Protein AF-A0A368H0J5-F1 (afdb_monomer_lite)

Structure (mmCIF, N/CA/C/O backbone):
data_AF-A0A368H0J5-F1
#
_entry.id   AF-A0A368H0J5-F1
#
loop_
_atom_site.group_PDB
_atom_site.id
_atom_site.type_symbol
_atom_site.label_atom_id
_atom_site.label_alt_id
_atom_site.label_comp_id
_atom_site.label_asym_id
_atom_site.label_entity_id
_atom_site.label_seq_id
_atom_site.pdbx_PDB_ins_code
_atom_site.Cartn_x
_atom_site.Cartn_y
_atom_site.Cartn_z
_atom_site.occupancy
_atom_site.B_iso_or_equiv
_atom_site.auth_seq_id
_atom_site.auth_comp_id
_atom_site.auth_asym_id
_atom_site.auth_atom_id
_atom_site.pdbx_PDB_model_num
ATOM 1 N N . MET A 1 1 ? 16.777 -34.963 8.488 1.00 31.22 1 MET A N 1
ATOM 2 C CA . MET A 1 1 ? 15.626 -34.061 8.707 1.00 31.22 1 MET A CA 1
ATOM 3 C C . MET A 1 1 ? 15.997 -32.721 8.090 1.00 31.22 1 MET A C 1
ATOM 5 O O . MET A 1 1 ? 16.941 -32.105 8.564 1.00 31.22 1 MET A O 1
ATOM 9 N N . ARG A 1 2 ? 15.405 -32.361 6.942 1.00 27.20 2 ARG A N 1
ATOM 10 C CA . ARG A 1 2 ? 15.721 -31.108 6.236 1.00 27.20 2 ARG A CA 1
ATOM 11 C C . ARG A 1 2 ? 14.919 -29.975 6.869 1.00 27.20 2 ARG A C 1
ATOM 13 O O . ARG A 1 2 ? 13.709 -30.090 7.008 1.00 27.20 2 ARG A O 1
ATOM 20 N N . ASN A 1 3 ? 15.623 -28.918 7.243 1.00 24.59 3 ASN A N 1
ATOM 21 C CA . ASN A 1 3 ? 15.066 -27.621 7.598 1.00 24.59 3 ASN A CA 1
ATOM 22 C C . ASN A 1 3 ? 14.259 -27.104 6.385 1.00 24.59 3 ASN A C 1
ATOM 24 O O . ASN A 1 3 ? 14.843 -27.081 5.296 1.00 24.59 3 ASN A O 1
ATOM 28 N N . PRO A 1 4 ? 12.961 -26.753 6.484 1.00 31.78 4 PRO A N 1
ATOM 29 C CA . PRO A 1 4 ? 12.245 -26.148 5.368 1.00 31.78 4 PRO A CA 1
ATOM 30 C C . PRO A 1 4 ? 12.708 -24.693 5.252 1.00 31.78 4 PRO A C 1
ATOM 32 O O . PRO A 1 4 ? 12.098 -23.759 5.761 1.00 31.78 4 PRO A O 1
ATOM 35 N N . SER A 1 5 ? 13.864 -24.507 4.622 1.00 31.78 5 SER A N 1
ATOM 36 C CA . SER A 1 5 ? 14.292 -23.214 4.110 1.00 31.78 5 SER A CA 1
ATOM 37 C C . SER A 1 5 ? 13.233 -22.726 3.126 1.00 31.78 5 SER A C 1
ATOM 39 O O . SER A 1 5 ? 12.923 -23.434 2.171 1.00 31.78 5 SER A O 1
ATOM 41 N N . MET A 1 6 ? 12.692 -21.541 3.401 1.00 35.72 6 MET A N 1
ATOM 42 C CA . MET A 1 6 ? 11.774 -20.767 2.570 1.00 35.72 6 MET A CA 1
ATOM 43 C C . MET A 1 6 ? 12.049 -20.974 1.070 1.00 35.72 6 MET A C 1
ATOM 45 O O . MET A 1 6 ? 13.025 -20.452 0.533 1.00 35.72 6 MET A O 1
ATOM 49 N N . VAL A 1 7 ? 11.199 -21.747 0.391 1.00 35.72 7 VAL A N 1
ATOM 50 C CA . VAL A 1 7 ? 11.236 -21.855 -1.070 1.00 35.72 7 VAL A CA 1
ATOM 51 C C . VAL A 1 7 ? 10.367 -20.724 -1.610 1.00 35.72 7 VAL A C 1
ATOM 53 O O . VAL A 1 7 ? 9.208 -20.931 -1.954 1.00 35.72 7 VAL A O 1
ATOM 56 N N . ILE A 1 8 ? 10.916 -19.504 -1.665 1.00 48.09 8 ILE A N 1
ATOM 57 C CA . ILE A 1 8 ? 10.377 -18.493 -2.583 1.00 48.09 8 ILE A CA 1
ATOM 58 C C . ILE A 1 8 ? 10.760 -18.978 -3.975 1.00 48.09 8 ILE A C 1
ATOM 60 O O . ILE A 1 8 ? 11.853 -18.717 -4.474 1.00 48.09 8 ILE A O 1
ATOM 64 N N . SER A 1 9 ? 9.873 -19.728 -4.607 1.00 48.09 9 SER A N 1
ATOM 65 C CA . SER A 1 9 ? 9.976 -19.969 -6.034 1.00 48.09 9 SER A CA 1
ATOM 66 C C . SER A 1 9 ? 9.321 -18.788 -6.743 1.00 48.09 9 SER A C 1
ATOM 68 O O . SER A 1 9 ? 8.098 -18.736 -6.880 1.00 48.09 9 SER A O 1
ATOM 70 N N . GLN A 1 10 ? 10.136 -17.806 -7.131 1.00 53.75 10 GLN A N 1
ATOM 71 C CA . GLN A 1 10 ? 9.715 -16.776 -8.074 1.00 53.75 10 GLN A CA 1
ATOM 72 C C . GLN A 1 10 ? 9.484 -17.456 -9.420 1.00 53.75 10 GLN A C 1
ATOM 74 O O . GLN A 1 10 ? 10.404 -18.035 -10.001 1.00 53.75 10 GLN A O 1
ATOM 79 N N . PHE A 1 11 ? 8.257 -17.385 -9.915 1.00 51.66 11 PHE A N 1
ATOM 80 C CA . PHE A 1 11 ? 7.941 -17.848 -11.256 1.00 51.66 11 PHE A CA 1
ATOM 81 C C . PHE A 1 11 ? 7.554 -16.656 -12.112 1.00 51.66 11 PHE A C 1
ATOM 83 O O . PHE A 1 11 ? 6.717 -15.837 -11.729 1.00 51.66 11 PHE A O 1
ATOM 90 N N . LYS A 1 12 ? 8.162 -16.581 -13.292 1.00 52.69 12 LYS A N 1
ATOM 91 C CA . LYS A 1 12 ? 7.747 -15.662 -14.339 1.00 52.69 12 LYS A CA 1
ATOM 92 C C . LYS A 1 12 ? 6.740 -16.398 -15.216 1.00 52.69 12 LYS A C 1
ATOM 94 O O . LYS A 1 12 ? 7.128 -17.163 -16.093 1.00 52.69 12 LYS A O 1
ATOM 99 N N . ALA A 1 13 ? 5.450 -16.233 -14.922 1.00 50.16 13 ALA A N 1
ATOM 100 C CA . ALA A 1 13 ? 4.381 -16.895 -15.676 1.00 50.16 13 ALA A CA 1
ATOM 101 C C . ALA A 1 13 ? 4.195 -16.286 -17.085 1.00 50.16 13 ALA A C 1
ATOM 103 O O . ALA A 1 13 ? 3.704 -16.959 -17.987 1.00 50.16 13 ALA A O 1
ATOM 104 N N . ALA A 1 14 ? 4.623 -15.030 -17.277 1.00 57.59 14 ALA A N 1
ATOM 105 C CA . ALA A 1 14 ? 4.644 -14.294 -18.544 1.00 57.59 14 ALA A CA 1
ATOM 106 C C . ALA A 1 14 ? 5.659 -13.131 -18.465 1.00 57.59 14 ALA A C 1
ATOM 108 O O . ALA A 1 14 ? 6.106 -12.784 -17.372 1.00 57.59 14 ALA A O 1
ATOM 109 N N . GLU A 1 15 ? 6.014 -12.493 -19.591 1.00 60.28 15 GLU A N 1
ATOM 110 C CA . GLU A 1 15 ? 7.042 -11.428 -19.651 1.00 60.28 15 GLU A CA 1
ATOM 111 C C . GLU A 1 15 ? 6.852 -10.274 -18.643 1.00 60.28 15 GLU A C 1
ATOM 113 O O . GLU A 1 15 ? 7.846 -9.654 -18.259 1.00 60.28 15 GLU A O 1
ATOM 118 N N . LEU A 1 16 ? 5.620 -10.047 -18.170 1.00 64.50 16 LEU A N 1
ATOM 119 C CA . LEU A 1 16 ? 5.217 -8.934 -17.298 1.00 64.50 16 LEU A CA 1
ATOM 120 C C . LEU A 1 16 ? 4.627 -9.373 -15.945 1.00 64.50 16 LEU A C 1
ATOM 122 O O . LEU A 1 16 ? 4.056 -8.556 -15.229 1.00 64.50 16 LEU A O 1
ATOM 126 N N . THR A 1 17 ? 4.694 -10.656 -15.580 1.00 66.38 17 THR A N 1
ATOM 127 C CA . THR A 1 17 ? 4.074 -11.147 -14.337 1.00 66.38 17 THR A CA 1
ATOM 128 C C . THR A 1 17 ? 5.107 -11.791 -13.437 1.00 66.38 17 THR A C 1
ATOM 130 O O . THR A 1 17 ? 5.804 -12.721 -13.847 1.00 66.38 17 THR A O 1
ATOM 133 N N . GLN A 1 18 ? 5.168 -11.310 -12.198 1.00 71.75 18 GLN A N 1
ATOM 134 C CA . GLN A 1 18 ? 5.985 -11.887 -11.144 1.00 71.75 18 GLN A CA 1
ATOM 135 C C . GLN A 1 18 ? 5.065 -12.508 -10.087 1.00 71.75 18 GLN A C 1
ATOM 137 O O . GLN A 1 18 ? 4.076 -11.902 -9.674 1.00 71.75 18 GLN A O 1
ATOM 142 N N . THR A 1 19 ? 5.358 -13.735 -9.662 1.00 65.56 19 THR A N 1
ATOM 143 C CA . THR A 1 19 ? 4.508 -14.472 -8.718 1.00 65.56 19 THR A CA 1
ATOM 144 C C . THR A 1 19 ? 5.318 -14.963 -7.528 1.00 65.56 19 THR A C 1
ATOM 146 O O . THR A 1 19 ? 6.381 -15.562 -7.704 1.00 65.56 19 THR A O 1
ATOM 149 N N . ILE A 1 20 ? 4.791 -14.738 -6.323 1.00 69.50 20 ILE A N 1
ATOM 150 C CA . ILE A 1 20 ? 5.300 -15.300 -5.070 1.00 69.50 20 ILE A CA 1
ATOM 151 C C . ILE A 1 20 ? 4.320 -16.361 -4.583 1.00 69.50 20 ILE A C 1
ATOM 153 O O . ILE A 1 20 ? 3.121 -16.109 -4.485 1.00 69.50 20 ILE A O 1
ATOM 157 N N . TYR A 1 21 ? 4.840 -17.542 -4.260 1.00 65.19 21 TYR A N 1
ATOM 158 C CA . TYR A 1 21 ? 4.072 -18.600 -3.612 1.00 65.19 21 TYR A CA 1
ATOM 159 C C . TYR A 1 21 ? 3.961 -18.349 -2.103 1.00 65.19 21 TYR A C 1
ATOM 161 O O . TYR A 1 21 ? 4.958 -18.034 -1.451 1.00 65.19 21 TYR A O 1
ATOM 169 N N . LEU A 1 22 ? 2.759 -18.519 -1.555 1.00 65.06 22 LEU A N 1
ATOM 170 C CA . LEU A 1 22 ? 2.474 -18.451 -0.127 1.00 65.06 22 LEU A CA 1
ATOM 171 C C . LEU A 1 22 ? 2.397 -19.862 0.446 1.00 65.06 22 LEU A C 1
ATOM 173 O O . LEU A 1 22 ? 1.461 -20.607 0.160 1.00 65.06 22 LEU A O 1
ATOM 177 N N . ASP A 1 23 ? 3.361 -20.230 1.289 1.00 59.09 23 ASP A N 1
ATOM 178 C CA . ASP A 1 23 ? 3.276 -21.490 2.025 1.00 59.09 23 ASP A CA 1
ATOM 179 C C . ASP A 1 23 ? 2.351 -21.343 3.242 1.00 59.09 23 ASP A C 1
ATOM 181 O O . ASP A 1 23 ? 2.750 -20.869 4.308 1.00 59.09 23 ASP A O 1
ATOM 185 N N . LYS A 1 24 ? 1.095 -21.767 3.072 1.00 50.06 24 LYS A N 1
ATOM 186 C CA . LYS A 1 24 ? 0.050 -21.747 4.107 1.00 50.06 24 LYS A CA 1
ATOM 187 C C . LYS A 1 24 ? 0.364 -22.642 5.319 1.00 50.06 24 LYS A C 1
ATOM 189 O O . LYS A 1 24 ? -0.249 -22.466 6.366 1.00 50.06 24 LYS A O 1
ATOM 194 N N . TYR A 1 25 ? 1.301 -23.590 5.206 1.00 43.62 25 TYR A N 1
ATOM 195 C CA . TYR A 1 25 ? 1.636 -24.528 6.288 1.00 43.62 25 TYR A CA 1
ATOM 196 C C . TYR A 1 25 ? 2.713 -24.012 7.245 1.00 43.62 25 TYR A C 1
ATOM 198 O O . TYR A 1 25 ? 3.054 -24.697 8.215 1.00 43.62 25 TYR A O 1
ATOM 206 N N . ARG A 1 26 ? 3.245 -22.807 7.014 1.00 49.19 26 ARG A N 1
ATOM 207 C CA . ARG A 1 26 ? 4.121 -22.164 7.988 1.00 49.19 26 ARG A CA 1
ATOM 208 C C . ARG A 1 26 ? 3.279 -21.676 9.176 1.00 49.19 26 ARG A C 1
ATOM 210 O O . ARG A 1 26 ? 2.338 -20.913 8.965 1.00 49.19 26 ARG A O 1
ATOM 217 N N . PRO A 1 27 ? 3.606 -22.062 10.423 1.00 40.53 27 PRO A N 1
ATOM 218 C CA . PRO A 1 27 ? 2.964 -21.478 11.590 1.00 40.53 27 PRO A CA 1
ATOM 219 C C . PRO A 1 27 ? 3.284 -19.980 11.630 1.00 40.53 27 PRO A C 1
ATOM 221 O O . PRO A 1 27 ? 4.429 -19.589 11.867 1.00 40.53 27 PRO A O 1
ATOM 224 N N . ARG A 1 28 ? 2.271 -19.154 11.357 1.00 53.28 28 ARG A N 1
ATOM 225 C CA . ARG A 1 28 ? 2.323 -17.705 11.564 1.00 53.28 28 ARG A CA 1
ATOM 226 C C . ARG A 1 28 ? 2.416 -17.468 13.066 1.00 53.28 28 ARG A C 1
ATOM 228 O O . ARG A 1 28 ? 1.714 -18.125 13.839 1.00 53.28 28 ARG A O 1
ATOM 235 N N . VAL A 1 29 ? 3.324 -16.596 13.495 1.00 47.06 29 VAL A N 1
ATOM 236 C CA . VAL A 1 29 ? 3.507 -16.301 14.921 1.00 47.06 29 VAL A CA 1
ATOM 237 C C . VAL A 1 29 ? 2.269 -15.544 15.397 1.00 47.06 29 VAL A C 1
ATOM 239 O O . VAL A 1 29 ? 2.167 -14.333 15.248 1.00 47.06 29 VAL A O 1
ATOM 242 N N . ALA A 1 30 ? 1.300 -16.287 15.926 1.00 40.69 30 ALA A N 1
ATOM 243 C CA . ALA A 1 30 ? 0.087 -15.746 16.508 1.00 40.69 30 ALA A CA 1
ATOM 244 C C . ALA A 1 30 ? 0.431 -15.032 17.819 1.00 40.69 30 ALA A C 1
ATOM 246 O O . ALA A 1 30 ? 0.534 -15.659 18.874 1.00 40.69 30 ALA A O 1
ATOM 247 N N . ALA A 1 31 ? 0.615 -13.718 17.753 1.00 36.72 31 ALA A N 1
ATOM 248 C CA . ALA A 1 31 ? 0.524 -12.843 18.909 1.00 36.72 31 ALA A CA 1
ATOM 249 C C . ALA A 1 31 ? 0.174 -11.423 18.442 1.00 36.72 31 ALA A C 1
ATOM 251 O O . ALA A 1 31 ? 1.009 -10.739 17.864 1.00 36.72 31 ALA A O 1
ATOM 252 N N . ALA A 1 32 ? -1.048 -10.999 18.773 1.00 33.56 32 ALA A N 1
ATOM 253 C CA . ALA A 1 32 ? -1.630 -9.662 18.607 1.00 33.56 32 ALA A CA 1
ATOM 254 C C . ALA A 1 32 ? -2.290 -9.334 17.238 1.00 33.56 32 ALA A C 1
ATOM 256 O O . ALA A 1 32 ? -1.808 -9.762 16.193 1.00 33.56 32 ALA A O 1
ATOM 257 N N . PRO A 1 33 ? -3.399 -8.561 17.239 1.00 38.38 33 PRO A N 1
ATOM 258 C CA . PRO A 1 33 ? -4.230 -8.242 16.065 1.00 38.38 33 PRO A CA 1
ATOM 259 C C . PRO A 1 33 ? -3.592 -7.230 15.085 1.00 38.38 33 PRO A C 1
ATOM 261 O O . PRO A 1 33 ? -4.244 -6.283 14.657 1.00 38.38 33 PRO A O 1
ATOM 264 N N . GLN A 1 34 ? -2.305 -7.372 14.748 1.00 51.47 34 GLN A N 1
ATOM 265 C CA . GLN A 1 34 ? -1.554 -6.339 14.013 1.00 51.47 34 GLN A CA 1
ATOM 266 C C . GLN A 1 34 ? -0.575 -6.850 12.948 1.00 51.47 34 GLN A C 1
ATOM 268 O O . GLN A 1 34 ? 0.349 -6.131 12.586 1.00 51.47 34 GLN A O 1
ATOM 273 N N . THR A 1 35 ? -0.741 -8.046 12.393 1.00 52.34 35 THR A N 1
ATOM 274 C CA . THR A 1 35 ? 0.169 -8.527 11.344 1.00 52.34 35 THR A CA 1
ATOM 275 C C . THR A 1 35 ? -0.232 -7.976 9.981 1.00 52.34 35 THR A C 1
ATOM 277 O O . THR A 1 35 ? -0.972 -8.592 9.216 1.00 52.34 35 THR A O 1
ATOM 280 N N . SER A 1 36 ? 0.282 -6.782 9.677 1.00 57.34 36 SER A N 1
ATOM 281 C CA . SER A 1 36 ? 0.494 -6.397 8.284 1.00 57.34 36 SER A CA 1
ATOM 282 C C . SER A 1 36 ? 1.532 -7.348 7.697 1.00 57.34 36 SER A C 1
ATOM 284 O O . SER A 1 36 ? 2.495 -7.743 8.351 1.00 57.34 36 SER A O 1
ATOM 286 N N . ILE A 1 37 ? 1.311 -7.780 6.472 1.00 61.47 37 ILE A N 1
ATOM 287 C CA . ILE A 1 37 ? 2.124 -8.770 5.803 1.00 61.47 37 ILE A CA 1
ATOM 288 C C . ILE A 1 37 ? 2.579 -8.148 4.489 1.00 61.47 37 ILE A C 1
ATOM 290 O O . ILE A 1 37 ? 1.766 -7.779 3.641 1.00 61.47 37 ILE A O 1
ATOM 294 N N . ALA A 1 38 ? 3.892 -7.994 4.342 1.00 65.31 38 ALA A N 1
ATOM 295 C CA . ALA A 1 38 ? 4.480 -7.250 3.243 1.00 65.31 38 ALA A CA 1
ATOM 296 C C . ALA A 1 38 ? 5.103 -8.185 2.204 1.00 65.31 38 ALA A C 1
ATOM 298 O O . ALA A 1 38 ? 5.811 -9.141 2.530 1.00 65.31 38 ALA A O 1
ATOM 299 N N . VAL A 1 39 ? 4.897 -7.852 0.935 1.00 66.81 39 VAL A N 1
ATOM 300 C CA . VAL A 1 39 ? 5.773 -8.269 -0.159 1.00 66.81 39 VAL A CA 1
ATOM 301 C C . VAL A 1 39 ? 6.659 -7.091 -0.519 1.00 66.81 39 VAL A C 1
ATOM 303 O O . VAL A 1 39 ? 6.161 -6.017 -0.860 1.00 66.81 39 VAL A O 1
ATOM 306 N N . ALA A 1 40 ? 7.972 -7.291 -0.438 1.00 65.06 40 ALA A N 1
ATOM 307 C CA . ALA A 1 40 ? 8.926 -6.246 -0.767 1.00 65.06 40 ALA A CA 1
ATOM 308 C C . ALA A 1 40 ? 9.484 -6.408 -2.184 1.00 65.06 40 ALA A C 1
ATOM 310 O O . ALA A 1 40 ? 9.679 -7.511 -2.686 1.00 65.06 40 ALA A O 1
ATOM 311 N N . LEU A 1 41 ? 9.781 -5.294 -2.835 1.00 68.31 41 LEU A N 1
ATOM 312 C CA . LEU A 1 41 ? 10.566 -5.285 -4.064 1.00 68.31 41 LEU A CA 1
ATOM 313 C C . LEU A 1 41 ? 12.050 -5.130 -3.714 1.00 68.31 41 LEU A C 1
ATOM 315 O O . LEU A 1 41 ? 12.419 -4.186 -3.014 1.00 68.31 41 LEU A O 1
ATOM 319 N N . ASP A 1 42 ? 12.875 -6.065 -4.181 1.00 61.16 42 ASP A N 1
ATOM 320 C CA . ASP A 1 42 ? 14.314 -6.125 -3.931 1.00 61.16 42 ASP A CA 1
ATOM 321 C C . ASP A 1 42 ? 15.098 -5.197 -4.865 1.00 61.16 42 ASP A C 1
ATOM 323 O O . ASP A 1 42 ? 14.764 -5.041 -6.041 1.00 61.16 42 ASP A O 1
ATOM 327 N N . HIS A 1 43 ? 16.182 -4.635 -4.335 1.00 57.88 43 HIS A N 1
ATOM 328 C CA . HIS A 1 43 ? 17.127 -3.752 -5.016 1.00 57.88 43 HIS A CA 1
ATOM 329 C C . HIS A 1 43 ? 16.555 -2.426 -5.543 1.00 57.88 43 HIS A C 1
ATOM 331 O O . HIS A 1 43 ? 16.434 -2.185 -6.750 1.00 57.88 43 HIS A O 1
ATOM 337 N N . ILE A 1 44 ? 16.364 -1.478 -4.621 1.00 59.47 44 ILE A N 1
ATOM 338 C CA . ILE A 1 44 ? 16.502 -0.060 -4.962 1.00 59.47 44 ILE A CA 1
ATOM 339 C C . ILE A 1 44 ? 17.980 0.337 -4.871 1.00 59.47 44 ILE A C 1
ATOM 341 O O . ILE A 1 44 ? 18.676 -0.052 -3.932 1.00 59.47 44 ILE A O 1
ATOM 345 N N . ASN A 1 45 ? 18.433 1.157 -5.821 1.00 62.44 45 ASN A N 1
ATOM 346 C CA . ASN A 1 45 ? 19.757 1.767 -5.815 1.00 62.44 45 ASN A CA 1
ATOM 347 C C . ASN A 1 45 ? 20.108 2.341 -4.428 1.00 62.44 45 ASN A C 1
ATOM 349 O O . ASN A 1 45 ? 19.367 3.169 -3.895 1.00 62.44 45 ASN A O 1
ATOM 353 N N . GLU A 1 46 ? 21.244 1.924 -3.869 1.00 66.31 46 GLU A N 1
ATOM 354 C CA . GLU A 1 46 ? 21.788 2.403 -2.590 1.00 66.31 46 GLU A CA 1
ATOM 355 C C . GLU A 1 46 ? 21.828 3.935 -2.517 1.00 66.31 46 GLU A C 1
ATOM 357 O O . GLU A 1 46 ? 21.580 4.516 -1.464 1.00 66.31 46 GLU A O 1
ATOM 362 N N . LEU A 1 47 ? 22.037 4.603 -3.657 1.00 66.00 47 LEU A N 1
ATOM 363 C CA . LEU A 1 47 ? 22.003 6.056 -3.762 1.00 66.00 47 LEU A CA 1
ATOM 364 C C . LEU A 1 47 ? 20.632 6.643 -3.417 1.00 66.00 47 LEU A C 1
ATOM 366 O O . LEU A 1 47 ? 20.572 7.689 -2.785 1.00 66.00 47 LEU A O 1
ATOM 370 N N . TYR A 1 48 ? 19.532 6.000 -3.815 1.00 66.75 48 TYR A N 1
ATOM 371 C CA . TYR A 1 48 ? 18.197 6.458 -3.429 1.00 66.75 48 TYR A CA 1
ATOM 372 C C . TYR A 1 48 ? 17.928 6.200 -1.951 1.00 66.75 48 TYR A C 1
ATOM 374 O O . TYR A 1 48 ? 17.367 7.062 -1.284 1.00 66.75 48 TYR A O 1
ATOM 382 N N . GLN A 1 49 ? 18.350 5.042 -1.432 1.00 65.19 49 GLN A N 1
ATOM 383 C CA . GLN A 1 49 ? 18.228 4.749 -0.004 1.00 65.19 49 GLN A CA 1
ATOM 384 C C . GLN A 1 49 ? 18.946 5.829 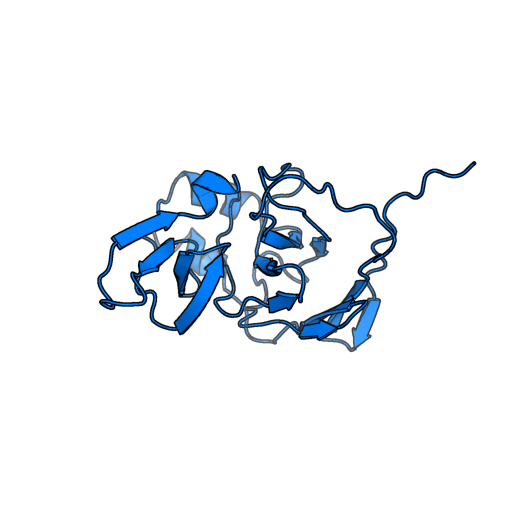0.809 1.00 65.19 49 GLN A C 1
ATOM 386 O O . GLN A 1 49 ? 18.338 6.459 1.669 1.00 65.19 49 GLN A O 1
ATOM 391 N N . LEU A 1 50 ? 20.193 6.131 0.446 1.00 67.06 50 LEU A N 1
ATOM 392 C CA . LEU A 1 50 ? 20.976 7.207 1.036 1.00 67.06 50 LEU A CA 1
ATOM 393 C C . LEU A 1 50 ? 20.301 8.575 0.860 1.00 67.06 50 LEU A C 1
ATOM 395 O O . LEU A 1 50 ? 20.113 9.293 1.836 1.00 67.06 50 LEU A O 1
ATOM 399 N N . ALA A 1 51 ? 19.890 8.930 -0.361 1.00 65.44 51 ALA A N 1
ATOM 400 C CA . ALA A 1 51 ? 19.238 10.207 -0.648 1.00 65.44 51 ALA A CA 1
ATOM 401 C C . ALA A 1 51 ? 17.949 10.392 0.160 1.00 65.44 51 ALA A C 1
ATOM 403 O O . ALA A 1 51 ? 17.673 11.507 0.593 1.00 65.44 51 ALA A O 1
ATOM 404 N N . SER A 1 52 ? 17.204 9.315 0.414 1.00 62.44 52 SER A N 1
ATOM 405 C CA . SER A 1 52 ? 15.971 9.347 1.198 1.00 62.44 52 SER A CA 1
ATOM 406 C C . SER A 1 52 ? 16.179 9.619 2.690 1.00 62.44 52 SER A C 1
ATOM 408 O O . SER A 1 52 ? 15.277 10.140 3.336 1.00 62.44 52 SER A O 1
ATOM 410 N N . TYR A 1 53 ? 17.372 9.343 3.233 1.00 62.72 53 TYR A N 1
ATOM 411 C CA . TYR A 1 53 ? 17.727 9.783 4.587 1.00 62.72 53 TYR A CA 1
ATOM 412 C C . TYR A 1 53 ? 17.938 11.298 4.663 1.00 62.72 53 TYR A C 1
ATOM 414 O O . TYR A 1 53 ? 17.668 11.906 5.695 1.00 62.72 53 TYR A O 1
ATOM 422 N N . PHE A 1 54 ? 18.442 11.905 3.586 1.00 59.72 54 PHE A N 1
ATOM 423 C CA . PHE A 1 54 ? 18.785 13.329 3.555 1.00 59.72 54 PHE A CA 1
ATOM 424 C C . PHE A 1 54 ? 17.649 14.218 3.050 1.00 59.72 54 PHE A C 1
ATOM 426 O O . PHE A 1 54 ? 17.597 15.396 3.397 1.00 59.72 54 PHE A O 1
ATOM 433 N N . HIS A 1 55 ? 16.734 13.663 2.259 1.00 56.62 55 HIS A N 1
ATOM 434 C CA . HIS A 1 55 ? 15.566 14.364 1.748 1.00 56.62 55 HIS A CA 1
ATOM 435 C C . HIS A 1 55 ? 14.329 13.838 2.465 1.00 56.62 55 HIS A C 1
ATOM 437 O O . HIS A 1 55 ? 13.773 12.802 2.102 1.00 56.62 55 HIS A O 1
ATOM 443 N N . SER A 1 56 ? 13.875 14.573 3.480 1.00 52.75 56 SER A N 1
ATOM 444 C CA . SER A 1 56 ? 12.511 14.427 3.969 1.00 52.75 56 SER A CA 1
ATOM 445 C C . SER A 1 56 ? 11.579 15.053 2.938 1.00 52.75 56 SER A C 1
ATOM 447 O O . SER A 1 56 ? 11.162 16.205 3.055 1.00 52.75 56 SER A O 1
ATOM 449 N N . ASP A 1 57 ? 11.264 14.306 1.880 1.00 54.50 57 ASP A N 1
ATOM 450 C CA . ASP A 1 57 ? 10.149 14.699 1.032 1.00 54.50 57 ASP A CA 1
ATOM 451 C C . ASP A 1 57 ? 8.938 14.850 1.954 1.00 54.50 57 ASP A C 1
ATOM 453 O O . ASP A 1 57 ? 8.546 13.909 2.654 1.00 54.50 57 ASP A O 1
ATOM 457 N N . LYS A 1 58 ? 8.392 16.072 2.014 1.00 57.91 58 LYS A N 1
ATOM 458 C CA . LYS A 1 58 ? 7.091 16.350 2.623 1.00 57.91 58 LYS A CA 1
ATOM 459 C C . LYS A 1 58 ? 6.105 15.448 1.896 1.00 57.91 58 LYS A C 1
ATOM 461 O O . LYS A 1 58 ? 5.656 15.764 0.795 1.00 57.91 58 LYS A O 1
ATOM 466 N N . CYS A 1 59 ? 5.873 14.275 2.464 1.00 63.16 59 CYS A N 1
ATOM 467 C CA . CYS A 1 59 ? 5.083 13.269 1.800 1.00 63.16 59 CYS A CA 1
ATOM 468 C C . CYS A 1 59 ? 3.646 13.779 1.725 1.00 63.16 59 CYS A C 1
ATOM 470 O O . CYS A 1 59 ? 3.148 14.388 2.674 1.00 63.16 59 CYS A O 1
ATOM 472 N N . ILE A 1 60 ? 3.011 13.585 0.573 1.00 64.88 60 ILE A N 1
ATOM 473 C CA . ILE A 1 60 ? 1.633 14.012 0.361 1.00 64.88 60 ILE A CA 1
ATOM 474 C C . ILE A 1 60 ? 0.757 13.128 1.257 1.00 64.88 60 ILE A C 1
ATOM 476 O O . ILE A 1 60 ? 0.723 11.910 1.093 1.00 64.88 60 ILE A O 1
ATOM 480 N N . ASP A 1 61 ? 0.076 13.740 2.222 1.00 70.25 61 ASP A N 1
ATOM 481 C CA . ASP A 1 61 ? -0.797 13.083 3.203 1.00 70.25 61 ASP A CA 1
ATOM 482 C C . ASP A 1 61 ? -2.283 13.179 2.831 1.00 70.25 61 ASP A C 1
ATOM 484 O O . ASP A 1 61 ? -3.161 12.965 3.665 1.00 70.25 61 ASP A O 1
ATOM 488 N N . ASN A 1 62 ? -2.578 13.462 1.557 1.00 83.62 62 ASN A N 1
ATOM 489 C CA . ASN A 1 62 ? -3.942 13.507 1.041 1.00 83.62 62 ASN A CA 1
ATOM 490 C C . ASN A 1 62 ? -4.506 12.087 0.845 1.00 83.62 62 ASN A C 1
ATOM 492 O O . ASN A 1 62 ? -4.558 11.567 -0.276 1.00 83.62 62 ASN A O 1
ATOM 496 N N . CYS A 1 63 ? -4.892 11.473 1.962 1.00 89.25 63 CYS A N 1
ATOM 497 C CA . CYS A 1 63 ? -5.456 10.134 2.116 1.00 89.25 63 CYS A CA 1
ATOM 498 C C . CYS A 1 63 ? -6.853 10.016 1.475 1.00 89.25 63 CYS A C 1
ATOM 500 O O . CYS A 1 63 ? -7.861 9.914 2.162 1.00 89.25 63 CYS A O 1
ATOM 502 N N . SER A 1 64 ? -6.920 10.099 0.147 1.00 91.94 64 SER A N 1
ATOM 503 C CA . SER A 1 64 ? -8.165 10.254 -0.623 1.00 91.94 64 SER A CA 1
ATOM 504 C C . SER A 1 64 ? -8.493 9.067 -1.534 1.00 91.94 64 SER A C 1
ATOM 506 O O . SER A 1 64 ? -9.435 9.145 -2.320 1.00 91.94 64 SER A O 1
ATOM 508 N N . VAL A 1 65 ? -7.719 7.981 -1.462 1.00 93.06 65 VAL A N 1
ATOM 509 C CA . VAL A 1 65 ? -7.781 6.881 -2.438 1.00 93.06 65 VAL A CA 1
ATOM 510 C C . VAL A 1 65 ? -8.628 5.716 -1.936 1.00 93.06 65 VAL A C 1
ATOM 512 O O . VAL A 1 65 ? -9.496 5.231 -2.657 1.00 93.06 65 VAL A O 1
ATOM 515 N N . ALA A 1 66 ? -8.374 5.247 -0.716 1.00 92.44 66 ALA A N 1
ATOM 516 C CA . ALA A 1 66 ? -9.013 4.047 -0.182 1.00 92.44 66 ALA A CA 1
ATOM 517 C C . ALA A 1 66 ? -9.106 4.089 1.345 1.00 92.44 66 ALA A C 1
ATOM 519 O O . ALA A 1 66 ? -8.510 4.951 1.986 1.00 92.44 66 ALA A O 1
ATOM 520 N N . PHE A 1 67 ? -9.824 3.124 1.916 1.00 92.19 67 PHE A N 1
ATOM 521 C CA . PHE A 1 67 ? -9.856 2.874 3.353 1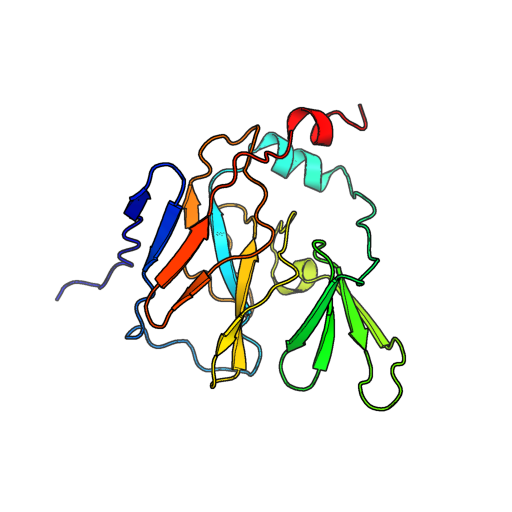.00 92.19 67 PHE A CA 1
ATOM 522 C C . PHE A 1 67 ? -9.393 1.447 3.645 1.00 92.19 67 PHE A C 1
ATOM 524 O O . PHE A 1 67 ? -9.654 0.539 2.857 1.00 92.19 67 PHE A O 1
ATOM 531 N N . THR A 1 68 ? -8.749 1.240 4.790 1.00 88.44 68 THR A N 1
ATOM 532 C CA . THR A 1 68 ? -8.430 -0.091 5.321 1.00 88.44 68 THR A CA 1
ATOM 533 C C . THR A 1 68 ? -8.719 -0.153 6.812 1.00 88.44 68 THR A C 1
ATOM 535 O O . THR A 1 68 ? -8.735 0.866 7.503 1.00 88.44 68 THR A O 1
ATOM 538 N N . THR A 1 69 ? -8.916 -1.364 7.314 1.00 86.19 69 THR A N 1
ATOM 539 C CA . THR A 1 69 ? -9.149 -1.643 8.731 1.00 86.19 69 THR A CA 1
ATOM 540 C C . THR A 1 69 ? -7.955 -2.375 9.317 1.00 86.19 69 THR A C 1
ATOM 542 O O . THR A 1 69 ? -7.589 -3.424 8.792 1.00 86.19 69 THR A O 1
ATOM 545 N N . VAL A 1 70 ? -7.370 -1.860 10.397 1.00 79.25 70 VAL A N 1
ATOM 546 C CA . VAL A 1 70 ? -6.320 -2.544 11.170 1.00 79.25 70 VAL A CA 1
ATOM 547 C C . VAL A 1 70 ? -6.864 -2.766 12.578 1.00 79.25 70 VAL A C 1
ATOM 549 O O . VAL A 1 70 ? -7.012 -1.812 13.345 1.00 79.25 70 VAL A O 1
ATOM 552 N N . GLY A 1 71 ? -7.198 -4.014 12.915 1.00 80.69 71 GLY A N 1
ATOM 553 C CA . GLY A 1 71 ? -7.987 -4.300 14.116 1.00 80.69 71 GLY A CA 1
ATOM 554 C C . GLY A 1 71 ? -9.322 -3.547 14.075 1.00 80.69 71 GLY A C 1
ATOM 555 O O . GLY A 1 71 ? -10.024 -3.597 13.068 1.00 80.69 71 GLY A O 1
ATOM 556 N N . ASP A 1 72 ? -9.629 -2.803 15.138 1.00 83.44 72 ASP A N 1
ATOM 557 C CA . ASP A 1 72 ? -10.867 -2.015 15.254 1.00 83.44 72 ASP A CA 1
ATOM 558 C C . ASP A 1 72 ? -10.756 -0.598 14.656 1.00 83.44 72 ASP A C 1
ATOM 560 O O . ASP A 1 72 ? -11.722 0.164 14.665 1.00 83.44 72 ASP A O 1
ATOM 564 N N . ALA A 1 73 ? -9.576 -0.201 14.167 1.00 87.38 73 ALA A N 1
ATOM 565 C CA . ALA A 1 73 ? -9.337 1.143 13.651 1.00 87.38 73 ALA A CA 1
ATOM 566 C C . ALA A 1 73 ? -9.486 1.207 12.124 1.00 87.38 73 ALA A C 1
ATOM 568 O O . ALA A 1 73 ? -9.016 0.326 11.399 1.00 87.38 73 ALA A O 1
ATOM 569 N N . VAL A 1 74 ? -10.091 2.294 11.636 1.00 91.38 74 VAL A N 1
ATOM 570 C CA . VAL A 1 74 ? -10.244 2.597 10.208 1.00 91.38 74 VAL A CA 1
ATOM 571 C C . VAL A 1 74 ? -9.255 3.686 9.805 1.00 91.38 74 VAL A C 1
ATOM 573 O O . VAL A 1 74 ? -9.115 4.705 10.486 1.00 91.38 74 VAL A O 1
ATOM 576 N N . TYR A 1 75 ? -8.588 3.480 8.674 1.00 91.38 75 TYR A N 1
ATOM 577 C CA . TYR A 1 75 ? -7.605 4.402 8.123 1.00 91.38 75 TYR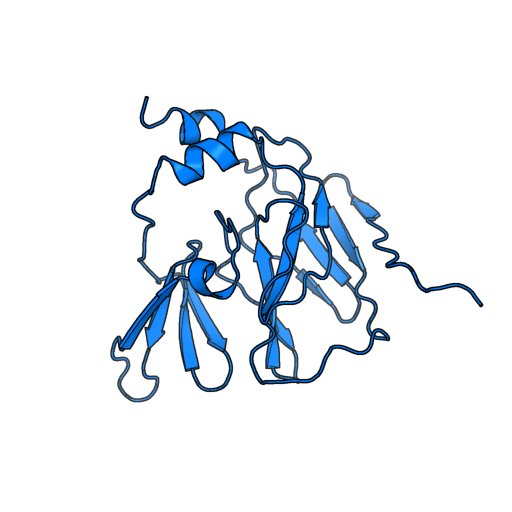 A CA 1
ATOM 578 C C . TYR A 1 75 ? -7.947 4.745 6.682 1.00 91.38 75 TYR A C 1
ATOM 580 O O . TYR A 1 75 ? -8.152 3.843 5.873 1.00 91.38 75 TYR A O 1
ATOM 588 N N . ALA A 1 76 ? -7.958 6.032 6.348 1.00 92.81 76 ALA A N 1
ATOM 589 C CA . ALA A 1 76 ? -7.891 6.484 4.970 1.00 92.81 76 ALA A CA 1
ATOM 590 C C . ALA A 1 76 ? -6.447 6.450 4.468 1.00 92.81 76 ALA A C 1
ATOM 592 O O . ALA A 1 76 ? -5.495 6.738 5.200 1.00 92.81 76 ALA A O 1
ATOM 593 N N . LEU A 1 77 ? -6.315 6.127 3.189 1.00 89.81 77 LEU A N 1
ATOM 594 C CA . LEU A 1 77 ? -5.068 5.811 2.524 1.00 89.81 77 LEU A CA 1
ATOM 595 C C . LEU A 1 77 ? -4.890 6.664 1.272 1.00 89.81 77 LEU A C 1
ATOM 597 O O . LEU A 1 77 ? -5.836 7.017 0.561 1.00 89.81 77 LEU A O 1
ATOM 601 N N . THR A 1 78 ? -3.632 6.924 0.968 1.00 88.94 78 THR A N 1
ATOM 602 C CA . THR A 1 78 ? -3.151 7.190 -0.385 1.00 88.94 78 THR A CA 1
ATOM 603 C C . THR A 1 78 ? -1.956 6.266 -0.622 1.00 88.94 78 THR A C 1
ATOM 605 O O . THR A 1 78 ? -1.799 5.274 0.085 1.00 88.94 78 THR A O 1
ATOM 608 N N . GLU A 1 79 ? -1.115 6.543 -1.607 1.00 85.56 79 GLU A N 1
ATOM 609 C CA . GLU A 1 79 ? 0.058 5.705 -1.904 1.00 85.56 79 GLU A CA 1
ATOM 610 C C . GLU A 1 79 ? 1.331 6.130 -1.159 1.00 85.56 79 GLU A C 1
ATOM 612 O O . GLU A 1 79 ? 2.441 5.658 -1.435 1.00 85.56 79 GLU A O 1
ATOM 617 N N . SER A 1 80 ? 1.169 7.042 -0.202 1.00 80.62 80 SER A N 1
ATOM 618 C CA . SER A 1 80 ? 2.197 7.416 0.754 1.00 80.62 80 SER A CA 1
ATOM 619 C C . SER A 1 80 ? 2.157 6.505 1.985 1.00 80.62 80 SER A C 1
ATOM 621 O O . SER A 1 80 ? 1.134 5.889 2.279 1.00 80.62 80 SER A O 1
ATOM 623 N N . PRO A 1 81 ? 3.254 6.435 2.757 1.00 78.44 81 PRO A N 1
ATOM 624 C CA . PRO A 1 81 ? 3.268 5.747 4.049 1.00 78.44 81 PRO A CA 1
ATOM 625 C C . PRO A 1 81 ? 2.425 6.438 5.139 1.00 78.44 81 PRO A C 1
ATOM 627 O O . PRO A 1 81 ? 2.369 5.954 6.269 1.00 78.44 81 PRO A O 1
ATOM 630 N N . LEU A 1 82 ? 1.814 7.586 4.841 1.00 84.69 82 LEU A N 1
ATOM 631 C CA . LEU A 1 82 ? 1.030 8.353 5.798 1.00 84.69 82 LEU A CA 1
ATOM 632 C C . LEU A 1 82 ? -0.433 7.932 5.701 1.00 84.69 82 LEU A C 1
ATOM 634 O O . LEU A 1 82 ? -1.035 8.016 4.633 1.00 84.69 82 LEU A O 1
ATOM 638 N N . LEU A 1 83 ? -0.994 7.509 6.828 1.00 87.81 83 LEU A N 1
ATOM 639 C CA . LEU A 1 83 ? -2.394 7.133 6.962 1.00 87.81 83 LEU A CA 1
ATOM 640 C C . LEU A 1 83 ? -3.126 8.160 7.821 1.00 87.81 83 LEU A C 1
ATOM 642 O O . LEU A 1 83 ? -2.570 8.678 8.792 1.00 87.81 83 LEU A O 1
ATOM 646 N N . ALA A 1 84 ? -4.391 8.409 7.507 1.00 92.12 84 ALA A N 1
ATOM 647 C CA . ALA A 1 84 ? -5.272 9.218 8.340 1.00 92.12 84 ALA A CA 1
ATOM 648 C C . ALA A 1 84 ? -6.250 8.300 9.070 1.00 92.12 84 ALA A C 1
ATOM 650 O O . ALA A 1 84 ? -7.089 7.663 8.437 1.00 92.12 84 ALA A O 1
ATOM 651 N N . ARG A 1 85 ? -6.150 8.217 10.397 1.00 93.06 85 ARG A N 1
ATOM 652 C CA . ARG A 1 85 ? -7.115 7.476 11.211 1.00 93.06 85 ARG A CA 1
ATOM 653 C C . ARG A 1 85 ? -8.411 8.270 11.312 1.00 93.06 85 ARG A C 1
ATOM 655 O O . ARG A 1 85 ? -8.377 9.477 11.562 1.00 93.06 85 ARG A O 1
ATOM 662 N N . ILE A 1 86 ? -9.534 7.585 11.143 1.00 95.44 86 ILE A N 1
ATOM 663 C CA . ILE A 1 86 ? -10.860 8.201 11.095 1.00 95.44 86 ILE A CA 1
ATOM 664 C C . ILE A 1 86 ? -11.790 7.491 12.076 1.00 95.44 86 ILE A C 1
ATOM 666 O O . ILE A 1 86 ? -11.727 6.269 12.230 1.00 95.44 86 ILE A O 1
ATOM 670 N N . ASP A 1 87 ? -12.636 8.268 12.744 1.00 95.56 87 ASP A N 1
ATOM 671 C CA . ASP A 1 87 ? -13.760 7.748 13.516 1.00 95.56 87 ASP A CA 1
ATOM 672 C C . ASP A 1 87 ? -14.896 7.361 12.562 1.00 95.56 87 ASP A C 1
ATOM 674 O O . ASP A 1 87 ? -15.336 8.178 11.755 1.00 95.56 87 ASP A O 1
ATOM 678 N N . ILE A 1 88 ? -15.359 6.112 12.600 1.00 94.38 88 ILE A N 1
ATOM 679 C CA . ILE A 1 88 ? -16.360 5.637 11.636 1.00 94.38 88 ILE A CA 1
ATOM 680 C C . ILE A 1 88 ? -17.778 6.134 11.951 1.00 94.38 88 ILE A C 1
ATOM 682 O O . ILE A 1 88 ? -18.608 6.203 11.045 1.00 94.38 88 ILE A O 1
ATOM 686 N N . ASP A 1 89 ? -18.048 6.497 13.206 1.00 95.75 89 ASP A N 1
ATOM 687 C CA . ASP A 1 89 ? -19.359 6.959 13.652 1.00 95.75 89 ASP A CA 1
ATOM 688 C C . ASP A 1 89 ? -19.533 8.459 13.375 1.00 95.75 89 ASP A C 1
ATOM 690 O O . ASP A 1 89 ? -20.621 8.895 12.989 1.00 95.75 89 ASP A O 1
ATOM 694 N N . THR A 1 90 ? -18.468 9.256 13.534 1.00 97.12 90 THR A N 1
ATOM 695 C CA . THR A 1 90 ? -18.514 10.716 13.326 1.00 97.12 90 THR A CA 1
ATOM 696 C C . THR A 1 90 ? -17.895 11.190 12.012 1.00 97.12 90 THR A C 1
ATOM 698 O O . THR A 1 90 ? -18.196 12.298 11.569 1.00 97.12 90 THR A O 1
ATOM 701 N N . LEU A 1 91 ? -17.071 10.359 11.364 1.00 95.38 91 LEU A N 1
ATOM 702 C CA . LEU A 1 91 ? -16.211 10.706 10.223 1.00 95.38 91 LEU A CA 1
ATOM 703 C C . LEU A 1 91 ? -15.141 11.761 10.542 1.00 95.38 91 LEU A C 1
ATOM 705 O O . LEU A 1 91 ? -14.545 12.336 9.626 1.00 95.38 91 LEU A O 1
ATOM 709 N N . ASP A 1 92 ? -14.866 12.004 11.824 1.00 97.06 92 ASP A N 1
ATOM 710 C CA . ASP A 1 92 ? -13.826 12.939 12.231 1.00 97.06 92 ASP A CA 1
ATOM 711 C C . ASP A 1 92 ? -12.431 12.372 11.967 1.00 97.06 92 ASP A C 1
ATOM 713 O O . ASP A 1 92 ? -12.140 11.186 12.159 1.00 97.06 92 ASP A O 1
ATOM 717 N N . TYR A 1 93 ? -11.530 13.267 11.569 1.00 93.88 93 TYR A N 1
ATOM 718 C CA . TYR A 1 93 ? -10.105 12.982 11.545 1.00 93.88 93 TYR A CA 1
ATOM 719 C C . TYR A 1 93 ? -9.577 12.881 12.980 1.00 93.88 93 TYR A C 1
ATOM 721 O O . TYR A 1 93 ? -9.712 13.824 13.763 1.00 93.88 93 TYR A O 1
ATOM 729 N N . LEU A 1 94 ? -8.934 11.759 13.306 1.00 93.94 94 LEU A N 1
ATOM 730 C CA . LEU A 1 94 ? -8.391 11.508 14.639 1.00 93.94 94 LEU A CA 1
ATOM 731 C C . LEU A 1 94 ? -6.900 11.834 14.707 1.00 93.94 94 LEU A C 1
ATOM 733 O O . LEU A 1 94 ? -6.465 12.663 15.505 1.00 93.94 94 LEU A O 1
ATOM 737 N N . GLU A 1 95 ? -6.104 11.182 13.866 1.00 91.94 95 GLU A N 1
ATOM 738 C CA . GLU A 1 95 ? -4.649 11.309 13.889 1.00 91.94 95 GLU A CA 1
ATOM 739 C C . GLU A 1 95 ? -4.023 10.912 12.553 1.00 91.94 95 GLU A C 1
ATOM 741 O O . GLU A 1 95 ? -4.618 10.199 11.741 1.00 91.94 95 GLU A O 1
ATOM 746 N N . LYS A 1 96 ? -2.781 11.357 12.353 1.00 89.25 96 LYS A N 1
ATOM 747 C CA . LYS A 1 96 ? -1.930 10.910 11.256 1.00 89.25 96 LYS A CA 1
ATOM 748 C C . LYS A 1 96 ? -0.973 9.860 11.787 1.00 89.25 96 LYS A C 1
ATOM 750 O O . LYS A 1 96 ? -0.266 10.115 12.758 1.00 89.25 96 LYS A O 1
ATOM 755 N N . VAL A 1 97 ? -0.920 8.725 11.107 1.00 85.44 97 VAL A N 1
ATOM 756 C CA . VAL A 1 97 ? -0.034 7.607 11.425 1.00 85.44 97 VAL A CA 1
ATOM 757 C C . VAL A 1 97 ? 0.972 7.445 10.298 1.00 85.44 97 VAL A C 1
ATOM 759 O O . VAL A 1 97 ? 0.592 7.352 9.135 1.00 85.44 97 VAL A O 1
ATOM 762 N N . ASP A 1 98 ? 2.258 7.411 10.632 1.00 81.81 98 ASP A N 1
ATOM 763 C CA . ASP A 1 98 ? 3.311 7.058 9.685 1.00 81.81 98 ASP A CA 1
ATOM 764 C C . ASP A 1 98 ? 3.658 5.580 9.857 1.00 81.81 98 ASP A C 1
ATOM 766 O O . ASP A 1 98 ? 4.215 5.169 10.876 1.00 81.81 98 ASP A O 1
ATOM 770 N N . ILE A 1 99 ? 3.346 4.750 8.859 1.00 74.00 99 ILE A N 1
ATOM 771 C CA . ILE A 1 99 ? 3.636 3.313 8.952 1.00 74.00 99 ILE A CA 1
ATOM 772 C C . ILE A 1 99 ? 5.140 3.032 9.021 1.00 74.00 99 ILE A C 1
ATOM 774 O O . ILE A 1 99 ? 5.538 1.958 9.462 1.00 74.00 99 ILE A O 1
ATOM 778 N N . ARG A 1 100 ? 6.003 3.973 8.621 1.00 71.25 100 ARG A N 1
ATOM 779 C CA . ARG A 1 100 ? 7.461 3.799 8.704 1.00 71.25 100 ARG A CA 1
ATOM 780 C C . ARG A 1 100 ? 7.950 3.768 10.146 1.00 71.25 100 ARG A C 1
ATOM 782 O O . ARG A 1 100 ? 8.879 3.016 10.432 1.00 71.25 100 ARG A O 1
ATOM 789 N N . ASP A 1 101 ? 7.297 4.506 11.043 1.00 70.25 101 ASP A N 1
ATOM 790 C CA . ASP A 1 101 ? 7.648 4.538 12.468 1.00 70.25 101 ASP A CA 1
ATOM 791 C C . ASP A 1 101 ? 7.418 3.174 13.127 1.00 70.25 101 ASP A C 1
ATOM 793 O O . ASP A 1 101 ? 8.191 2.744 13.982 1.00 70.25 101 ASP A O 1
ATOM 797 N N . HIS A 1 102 ? 6.383 2.463 12.679 1.00 62.09 102 HIS A N 1
ATOM 798 C CA . HIS A 1 102 ? 6.006 1.155 13.210 1.00 62.09 102 HIS A CA 1
ATOM 799 C C . HIS A 1 102 ? 6.719 0.004 12.507 1.00 62.09 102 HIS A C 1
ATOM 801 O O . HIS A 1 102 ? 7.108 -0.970 13.142 1.00 62.09 102 HIS A O 1
ATOM 807 N N . LEU A 1 103 ? 6.908 0.118 11.193 1.00 57.44 103 LEU A N 1
ATOM 808 C CA . LEU A 1 103 ? 7.443 -0.971 10.386 1.00 57.44 103 LEU A CA 1
ATOM 809 C C . LEU A 1 103 ? 8.966 -0.910 10.239 1.00 57.44 103 LEU A C 1
ATOM 811 O O . LEU A 1 103 ? 9.558 -1.861 9.738 1.00 57.44 103 LEU A O 1
ATOM 815 N N . LYS A 1 104 ? 9.616 0.189 10.658 1.00 52.56 104 LYS A N 1
ATOM 816 C CA . LYS A 1 104 ? 11.046 0.473 10.407 1.00 52.56 104 LYS A CA 1
ATOM 817 C C . LYS A 1 104 ? 11.426 0.242 8.940 1.00 52.56 104 LYS A C 1
ATOM 819 O O . LYS A 1 104 ? 12.542 -0.165 8.616 1.00 52.56 104 LYS A O 1
ATOM 824 N N . LEU A 1 105 ? 10.471 0.490 8.047 1.00 53.44 105 LEU A N 1
ATOM 825 C CA . LEU A 1 105 ? 10.625 0.317 6.616 1.00 53.44 105 LEU A CA 1
ATOM 826 C C . LEU A 1 105 ? 10.961 1.647 5.959 1.00 53.44 105 LEU A C 1
ATOM 828 O O . LEU A 1 105 ? 10.266 2.639 6.164 1.00 53.44 105 LEU A O 1
ATOM 832 N N . SER A 1 106 ? 11.906 1.625 5.024 1.00 52.00 106 SER A N 1
ATOM 833 C CA . SER A 1 106 ? 11.980 2.648 3.973 1.00 52.00 106 SER A CA 1
ATOM 834 C C . SER A 1 106 ? 10.967 2.337 2.863 1.00 52.00 106 SER A C 1
ATOM 836 O O . SER A 1 106 ? 11.338 2.137 1.705 1.00 52.00 106 SER A O 1
ATOM 838 N N . LEU A 1 107 ? 9.680 2.268 3.236 1.00 55.16 107 LEU A N 1
ATOM 839 C CA . LEU A 1 107 ? 8.547 2.176 2.313 1.00 55.16 107 LEU A CA 1
ATOM 840 C C . LEU A 1 107 ? 8.368 3.528 1.626 1.00 55.16 107 LEU A C 1
ATOM 842 O O . LEU A 1 107 ? 7.673 4.412 2.119 1.00 55.16 107 LEU A O 1
ATOM 846 N N . HIS A 1 108 ? 9.010 3.694 0.476 1.00 56.78 108 HIS A N 1
ATOM 847 C CA . HIS A 1 108 ? 8.830 4.897 -0.345 1.00 56.78 108 HIS A CA 1
ATOM 848 C C . HIS A 1 108 ? 7.602 4.831 -1.251 1.00 56.78 108 HIS A C 1
ATOM 850 O O . HIS A 1 108 ? 7.180 5.844 -1.794 1.00 56.78 108 HIS A O 1
ATOM 856 N N . THR A 1 109 ? 7.025 3.642 -1.419 1.00 60.81 109 THR A N 1
ATOM 857 C CA . THR A 1 109 ? 5.782 3.431 -2.165 1.00 60.81 109 THR A CA 1
ATOM 858 C C . THR A 1 109 ? 4.983 2.329 -1.485 1.00 60.81 109 THR A C 1
ATOM 860 O O . THR A 1 109 ? 5.518 1.232 -1.289 1.00 60.81 109 THR A O 1
ATOM 863 N N . TYR A 1 110 ? 3.735 2.634 -1.151 1.00 74.75 110 TYR A N 1
ATOM 864 C CA . TYR A 1 110 ? 2.749 1.733 -0.563 1.00 74.75 110 TYR A CA 1
ATOM 865 C C . TYR A 1 110 ? 1.534 1.712 -1.490 1.00 74.75 110 TYR A C 1
ATOM 867 O O . TYR A 1 110 ? 1.184 2.750 -2.048 1.00 74.75 110 TYR A O 1
ATOM 875 N N . SER A 1 111 ? 0.900 0.559 -1.698 1.00 84.69 111 SER A N 1
ATOM 876 C CA . SER A 1 111 ? -0.370 0.547 -2.429 1.00 84.69 111 SER A CA 1
ATOM 877 C C . SER A 1 111 ? -1.500 0.944 -1.482 1.00 84.69 111 SER A C 1
ATOM 879 O O . SER A 1 111 ? -1.603 0.412 -0.380 1.00 84.69 111 SER A O 1
ATOM 881 N N . ALA A 1 112 ? -2.401 1.822 -1.923 1.00 87.19 112 ALA A N 1
ATOM 882 C CA . ALA A 1 112 ? -3.634 2.102 -1.185 1.00 87.19 112 ALA A CA 1
ATOM 883 C C . ALA A 1 112 ? -4.619 0.908 -1.193 1.00 87.19 112 ALA A C 1
ATOM 885 O O . ALA A 1 112 ? -5.619 0.919 -0.481 1.00 87.19 112 ALA A O 1
ATOM 886 N N . HIS A 1 113 ? -4.351 -0.127 -1.995 1.00 90.19 113 HIS A N 1
ATOM 887 C CA . HIS A 1 113 ? -5.211 -1.291 -2.180 1.00 90.19 113 HIS A CA 1
ATOM 888 C C . HIS A 1 113 ? -4.674 -2.504 -1.414 1.00 90.19 113 HIS A C 1
ATOM 890 O O . HIS A 1 113 ? -4.079 -3.418 -1.988 1.00 90.19 113 HIS A O 1
ATOM 896 N N . CYS A 1 114 ? -4.906 -2.501 -0.101 1.00 87.00 114 CYS A N 1
ATOM 897 C CA . CYS A 1 114 ? -4.643 -3.645 0.767 1.00 87.00 114 CYS A CA 1
ATOM 898 C C . CYS A 1 114 ? -5.590 -4.811 0.448 1.00 87.00 114 CYS A C 1
ATOM 900 O O . CYS A 1 114 ? -6.760 -4.602 0.123 1.00 87.00 114 CYS A O 1
ATOM 902 N N . HIS A 1 115 ? -5.112 -6.038 0.642 1.00 87.06 115 HIS A N 1
ATOM 903 C CA . HIS A 1 115 ? -5.979 -7.217 0.740 1.00 87.06 115 HIS A CA 1
ATOM 904 C C . HIS A 1 115 ? -6.095 -7.656 2.193 1.00 87.06 115 HIS A C 1
ATOM 906 O O . HIS A 1 115 ? -5.154 -7.481 2.961 1.00 87.06 115 HIS A O 1
ATOM 912 N N . SER A 1 116 ? -7.218 -8.259 2.568 1.00 83.62 116 SER A N 1
ATOM 913 C CA . SER A 1 116 ? -7.403 -8.875 3.882 1.00 83.62 116 SER A CA 1
ATOM 914 C C . SER A 1 116 ? -7.892 -10.314 3.755 1.00 83.62 116 SER A C 1
ATOM 916 O O . SER A 1 116 ? -8.554 -10.668 2.778 1.00 83.62 116 SER A O 1
ATOM 918 N N . ASP A 1 117 ? -7.555 -11.155 4.733 1.00 81.50 117 ASP A N 1
ATOM 919 C CA . ASP A 1 117 ? -8.150 -12.487 4.874 1.00 81.50 117 ASP A CA 1
ATOM 920 C C . ASP A 1 117 ? -9.184 -12.544 6.012 1.00 81.50 117 ASP A C 1
ATOM 922 O O . ASP A 1 117 ? -9.387 -11.586 6.758 1.00 81.50 117 ASP A O 1
ATOM 926 N N . ALA A 1 118 ? -9.871 -13.683 6.132 1.00 79.38 118 ALA A N 1
ATOM 927 C CA . ALA A 1 118 ? -10.910 -13.897 7.141 1.00 79.38 118 ALA A CA 1
ATOM 928 C C . ALA A 1 118 ? -10.385 -13.885 8.590 1.00 79.38 118 ALA A C 1
ATOM 930 O O . ALA A 1 118 ? -11.178 -13.773 9.521 1.00 79.38 118 ALA A O 1
ATOM 931 N N . GLU A 1 119 ? -9.070 -14.008 8.786 1.00 75.94 119 GLU A N 1
ATOM 932 C CA . GLU A 1 119 ? -8.421 -13.927 10.098 1.00 75.94 119 GLU A CA 1
ATOM 933 C C . GLU A 1 119 ? -8.047 -12.478 10.457 1.00 75.94 119 GLU A C 1
ATOM 935 O O . GLU A 1 119 ? -7.552 -12.224 11.553 1.00 75.94 119 GLU A O 1
ATOM 940 N N . GLY A 1 120 ? -8.297 -11.523 9.552 1.00 72.88 120 GLY A N 1
ATOM 941 C CA . GLY A 1 120 ? -7.969 -10.113 9.738 1.00 72.88 120 GLY A CA 1
ATOM 942 C C . GLY A 1 120 ? -6.515 -9.771 9.415 1.00 72.88 120 GLY A C 1
ATOM 943 O O . GLY A 1 120 ? -6.076 -8.665 9.730 1.00 72.88 120 GLY A O 1
ATOM 944 N N . ASN A 1 121 ? -5.759 -10.677 8.781 1.00 76.38 121 ASN A N 1
ATOM 945 C CA . ASN A 1 121 ? -4.418 -10.342 8.310 1.00 76.38 121 ASN A CA 1
ATOM 946 C C . ASN A 1 121 ? -4.527 -9.379 7.130 1.00 76.38 121 ASN A C 1
ATOM 948 O O . ASN A 1 121 ? -5.326 -9.604 6.219 1.00 76.38 121 ASN A O 1
ATOM 952 N N . LEU A 1 122 ? -3.691 -8.343 7.123 1.00 79.19 122 LEU A N 1
ATOM 953 C CA . LEU A 1 122 ? -3.598 -7.397 6.017 1.00 79.19 122 LEU A CA 1
ATOM 954 C C . LEU A 1 122 ? -2.382 -7.707 5.167 1.00 79.19 122 LEU A C 1
ATOM 956 O O . LEU A 1 122 ? -1.280 -7.838 5.682 1.00 79.19 122 LEU A O 1
ATOM 960 N N . TYR A 1 123 ? -2.562 -7.738 3.859 1.00 82.69 123 TYR A N 1
ATOM 961 C CA . TYR A 1 123 ? -1.505 -7.931 2.885 1.00 82.69 123 TYR A CA 1
ATOM 962 C C . TYR A 1 123 ? -1.305 -6.635 2.123 1.00 82.69 123 TYR A C 1
ATOM 964 O O . TYR A 1 123 ? -2.269 -6.027 1.644 1.00 82.69 123 TYR A O 1
ATOM 972 N N . ASN A 1 124 ? -0.048 -6.236 1.966 1.00 82.38 124 ASN A N 1
ATOM 973 C CA . ASN A 1 124 ? 0.309 -5.145 1.079 1.00 82.38 124 ASN A CA 1
ATOM 974 C C . ASN A 1 124 ? 1.664 -5.380 0.404 1.00 82.38 124 ASN A C 1
ATOM 976 O O . ASN A 1 124 ? 2.466 -6.226 0.800 1.00 82.38 124 ASN A O 1
ATOM 980 N N . ILE A 1 125 ? 1.911 -4.612 -0.643 1.00 80.88 125 ILE A N 1
ATOM 981 C CA . ILE A 1 125 ? 3.157 -4.545 -1.375 1.00 80.88 125 ILE A CA 1
ATOM 982 C C . ILE A 1 125 ? 3.847 -3.225 -1.065 1.00 80.88 125 ILE A C 1
ATOM 984 O O . ILE A 1 125 ? 3.223 -2.179 -0.875 1.00 80.88 125 ILE A O 1
ATOM 988 N N . GLY A 1 126 ? 5.166 -3.260 -1.075 1.00 74.69 126 GLY A N 1
ATOM 989 C CA . GLY A 1 126 ? 5.933 -2.041 -0.985 1.00 74.69 126 GLY A CA 1
ATOM 990 C C . GLY A 1 126 ? 7.395 -2.248 -1.306 1.00 74.69 126 GLY A C 1
ATOM 991 O O . GLY A 1 126 ? 7.830 -3.311 -1.741 1.00 74.69 126 GLY A O 1
ATOM 992 N N . LYS A 1 127 ? 8.174 -1.192 -1.127 1.00 70.81 127 LYS A N 1
ATOM 993 C CA . LYS A 1 127 ? 9.622 -1.238 -1.325 1.00 70.81 127 LYS A CA 1
ATOM 994 C C . LYS A 1 127 ? 10.309 -1.288 0.029 1.00 70.81 127 LYS A C 1
ATOM 996 O O . LYS A 1 127 ? 10.046 -0.431 0.863 1.00 70.81 127 LYS A O 1
ATOM 1001 N N . ALA A 1 128 ? 11.178 -2.268 0.245 1.00 65.56 128 ALA A N 1
ATOM 1002 C CA . ALA A 1 128 ? 11.929 -2.390 1.488 1.00 65.56 128 ALA A CA 1
ATOM 1003 C C . ALA A 1 128 ? 13.423 -2.568 1.188 1.00 65.56 128 ALA A C 1
ATOM 1005 O O . ALA A 1 128 ? 13.766 -3.253 0.223 1.00 65.56 128 ALA A O 1
ATOM 1006 N N . PRO A 1 129 ? 14.318 -1.983 1.999 1.00 56.88 129 PRO A N 1
ATOM 1007 C CA . PRO A 1 129 ? 15.730 -2.327 1.958 1.00 56.88 129 PRO A CA 1
ATOM 1008 C C . PRO A 1 129 ? 15.922 -3.785 2.401 1.00 56.88 129 PRO A C 1
ATOM 1010 O O . PRO A 1 129 ? 15.277 -4.258 3.340 1.00 56.88 129 PRO A O 1
ATOM 1013 N N . SER A 1 130 ? 16.804 -4.510 1.715 1.00 52.28 130 SER A N 1
ATOM 1014 C CA . SER A 1 130 ? 17.119 -5.908 2.014 1.00 52.28 130 SER A CA 1
ATOM 1015 C C . SER A 1 130 ? 17.653 -6.066 3.444 1.00 52.28 130 SER A C 1
ATOM 1017 O O . SER A 1 130 ? 18.614 -5.394 3.813 1.00 52.28 130 SER A O 1
ATOM 1019 N N . GLY A 1 131 ? 17.089 -6.994 4.227 1.00 47.94 131 GLY A N 1
ATOM 1020 C CA . GLY A 1 131 ? 17.692 -7.457 5.487 1.00 47.94 131 GLY A CA 1
ATOM 1021 C C . GLY A 1 131 ? 17.169 -6.843 6.792 1.00 47.94 131 GLY A C 1
ATOM 1022 O O . GLY A 1 131 ? 17.743 -7.122 7.844 1.00 47.94 131 GLY A O 1
ATOM 1023 N N . HIS A 1 132 ? 16.086 -6.062 6.771 1.00 47.44 132 HIS A N 1
ATOM 1024 C CA . HIS A 1 132 ? 15.473 -5.540 7.999 1.00 47.44 132 HIS A CA 1
ATOM 1025 C C . HIS A 1 132 ? 14.317 -6.426 8.489 1.00 47.44 132 HIS A C 1
ATOM 1027 O O . HIS A 1 132 ? 13.373 -6.703 7.753 1.00 47.44 132 HIS A O 1
ATOM 1033 N N . SER A 1 133 ? 14.403 -6.869 9.749 1.00 44.00 133 SER A N 1
ATOM 1034 C CA . SER A 1 133 ? 13.296 -7.511 10.469 1.00 44.00 133 SER A CA 1
ATOM 1035 C C . SER A 1 133 ? 12.268 -6.450 10.847 1.00 44.00 133 SER A C 1
ATOM 1037 O O . SER A 1 133 ? 12.634 -5.408 11.389 1.00 44.00 133 SER A O 1
ATOM 1039 N N . LEU A 1 134 ? 10.998 -6.724 10.568 1.00 52.25 134 LEU A N 1
ATOM 1040 C CA . LEU A 1 134 ? 9.900 -5.779 10.750 1.00 52.25 134 LEU A CA 1
ATOM 1041 C C . LEU A 1 134 ? 9.216 -6.069 12.085 1.00 52.25 134 LEU A C 1
ATOM 1043 O O . LEU A 1 134 ? 8.878 -7.216 12.377 1.00 52.25 134 LEU A O 1
ATOM 1047 N N . GLU A 1 135 ? 9.052 -5.051 12.924 1.00 51.62 135 GLU A N 1
ATOM 1048 C CA . GLU A 1 135 ? 8.262 -5.190 14.149 1.00 51.62 135 GLU A CA 1
ATOM 1049 C C . GLU A 1 135 ? 6.781 -5.278 13.759 1.00 51.62 135 GLU A C 1
ATOM 1051 O O . GLU A 1 135 ? 6.297 -4.485 12.956 1.00 51.62 135 GLU A O 1
ATOM 1056 N N . ASN A 1 136 ? 6.072 -6.284 14.281 1.00 61.28 136 ASN A N 1
ATOM 1057 C CA . ASN A 1 136 ? 4.650 -6.535 14.004 1.00 61.28 136 ASN A CA 1
ATOM 1058 C C . ASN A 1 136 ? 4.299 -6.671 12.508 1.00 61.28 136 ASN A C 1
ATOM 1060 O O . ASN A 1 136 ? 3.173 -6.407 12.099 1.00 61.28 136 ASN A O 1
ATOM 1064 N N . THR A 1 137 ? 5.247 -7.071 11.657 1.00 66.81 137 THR A N 1
ATOM 1065 C CA . THR A 1 137 ? 4.982 -7.335 10.238 1.00 66.81 137 THR A CA 1
ATOM 1066 C C . THR A 1 137 ? 5.799 -8.509 9.744 1.00 66.81 137 THR A C 1
ATOM 1068 O O . THR A 1 137 ? 6.973 -8.660 10.072 1.00 66.81 137 THR A O 1
ATOM 1071 N N . GLU A 1 138 ? 5.169 -9.360 8.944 1.00 72.00 138 GLU A N 1
ATOM 1072 C CA . GLU A 1 138 ? 5.835 -10.510 8.342 1.00 72.00 138 GLU A CA 1
ATOM 1073 C C . GLU A 1 138 ? 6.184 -10.199 6.882 1.00 72.00 138 GLU A C 1
ATOM 1075 O O . GLU A 1 138 ? 5.322 -9.824 6.088 1.00 72.00 138 GLU A O 1
ATOM 1080 N N . LEU A 1 139 ? 7.459 -10.353 6.514 1.00 73.25 139 LEU A N 1
ATOM 1081 C CA . LEU A 1 139 ? 7.893 -10.301 5.118 1.00 73.25 139 LEU A CA 1
ATOM 1082 C C . LEU A 1 139 ? 7.678 -11.682 4.481 1.00 73.25 139 LEU A C 1
ATOM 1084 O O . LEU A 1 139 ? 8.410 -12.620 4.795 1.00 73.25 139 LEU A O 1
ATOM 1088 N N . LEU A 1 140 ? 6.707 -11.808 3.571 1.00 74.50 140 LEU A N 1
ATOM 1089 C CA . LEU A 1 140 ? 6.418 -13.090 2.897 1.00 74.50 140 LEU A CA 1
ATOM 1090 C C . LEU A 1 140 ? 7.410 -13.419 1.796 1.00 74.50 140 LEU A C 1
ATOM 1092 O O . LEU A 1 140 ? 7.673 -14.584 1.502 1.00 74.50 140 LEU A O 1
ATOM 1096 N N . GLY A 1 141 ? 7.917 -12.386 1.138 1.00 73.25 141 GLY A N 1
ATOM 1097 C CA . GLY A 1 141 ? 8.824 -12.566 0.033 1.00 73.25 141 GLY A CA 1
ATOM 1098 C C . GLY A 1 141 ? 9.315 -11.257 -0.534 1.00 73.25 141 GLY A C 1
ATOM 1099 O O . GLY A 1 141 ? 8.721 -10.195 -0.331 1.00 73.25 141 GLY A O 1
ATOM 1100 N N . MET A 1 142 ? 10.422 -11.373 -1.256 1.00 74.56 142 MET A N 1
ATOM 1101 C CA . MET A 1 142 ? 10.987 -10.286 -2.028 1.00 74.56 142 MET A CA 1
ATOM 1102 C C . MET A 1 142 ? 10.948 -10.635 -3.510 1.00 74.56 142 MET A C 1
ATOM 1104 O O . MET A 1 142 ? 11.181 -11.795 -3.867 1.00 74.56 142 MET A O 1
ATOM 1108 N N . VAL A 1 143 ? 10.672 -9.652 -4.366 1.00 75.56 143 VAL A N 1
ATOM 1109 C CA . VAL A 1 143 ? 10.789 -9.809 -5.820 1.00 75.56 143 VAL A CA 1
ATOM 1110 C C . VAL A 1 143 ? 11.792 -8.834 -6.397 1.00 75.56 143 VAL A C 1
ATOM 1112 O O . VAL A 1 143 ? 11.715 -7.641 -6.125 1.00 75.56 143 VAL A O 1
ATOM 1115 N N . ALA A 1 144 ? 12.725 -9.337 -7.203 1.00 75.00 144 ALA A N 1
ATOM 1116 C CA . ALA A 1 144 ? 13.737 -8.507 -7.836 1.00 75.00 144 ALA A CA 1
ATOM 1117 C C . ALA A 1 144 ? 13.104 -7.483 -8.787 1.00 75.00 144 ALA A C 1
ATOM 1119 O O . ALA A 1 144 ? 12.281 -7.818 -9.645 1.00 75.00 14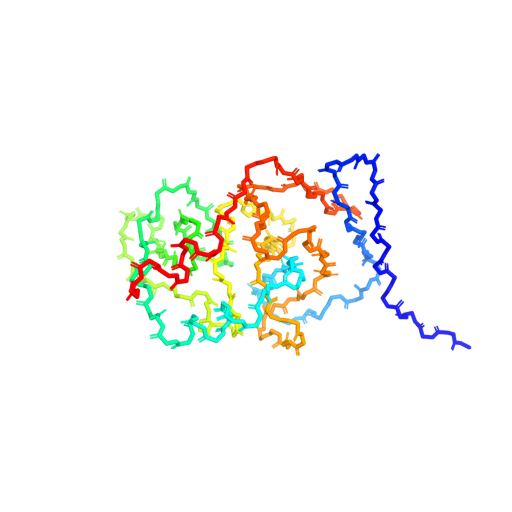4 ALA A O 1
ATOM 1120 N N . VAL A 1 145 ? 13.520 -6.226 -8.648 1.00 75.69 145 VAL A N 1
ATOM 1121 C CA . VAL A 1 145 ? 13.183 -5.177 -9.607 1.00 75.69 145 VAL A CA 1
ATOM 1122 C C . VAL A 1 145 ? 13.968 -5.409 -10.902 1.00 75.69 145 VAL A C 1
ATOM 1124 O O . VAL A 1 145 ? 15.182 -5.596 -10.876 1.00 75.69 145 VAL A O 1
ATOM 1127 N N . THR A 1 146 ? 13.288 -5.352 -12.049 1.00 79.50 146 THR A N 1
ATOM 1128 C CA . THR A 1 146 ? 13.916 -5.551 -13.369 1.00 79.50 146 THR A CA 1
ATOM 1129 C C . THR A 1 146 ? 14.885 -4.422 -13.751 1.00 79.50 146 THR A C 1
ATOM 1131 O O . THR A 1 146 ? 15.880 -4.667 -14.426 1.00 79.50 146 THR A O 1
ATOM 1134 N N . ASP A 1 147 ? 14.617 -3.187 -13.311 1.00 81.62 147 ASP A N 1
ATOM 1135 C CA . ASP A 1 147 ? 15.504 -2.026 -13.470 1.00 81.62 147 ASP A CA 1
ATOM 1136 C C . ASP A 1 147 ? 15.466 -1.137 -12.214 1.00 81.62 147 ASP A C 1
ATOM 1138 O O . ASP A 1 147 ? 14.468 -0.472 -11.935 1.00 81.62 147 ASP A O 1
ATOM 1142 N N . SER A 1 148 ? 16.562 -1.093 -11.453 1.00 78.88 148 SER A N 1
ATOM 1143 C CA . SER A 1 148 ? 16.652 -0.312 -10.210 1.00 78.88 148 SER A CA 1
ATOM 1144 C C . SER A 1 148 ? 16.588 1.211 -10.405 1.00 78.88 148 SER A C 1
ATOM 1146 O O . SER A 1 148 ? 16.306 1.933 -9.446 1.00 78.88 148 SER A O 1
ATOM 1148 N N . TRP A 1 149 ? 16.860 1.732 -11.607 1.00 79.81 149 TRP A N 1
ATOM 1149 C CA . TRP A 1 149 ? 16.715 3.158 -11.932 1.00 79.81 149 TRP A CA 1
ATOM 1150 C C . TRP A 1 149 ? 15.328 3.506 -12.481 1.00 79.81 149 TRP A C 1
ATOM 1152 O O . TRP A 1 149 ? 14.957 4.687 -12.486 1.00 79.81 149 TRP A O 1
ATOM 1162 N N . ALA A 1 150 ? 14.586 2.491 -12.919 1.00 83.12 150 ALA A N 1
ATOM 1163 C CA . ALA A 1 150 ? 13.236 2.587 -13.446 1.00 83.12 150 ALA A CA 1
ATOM 1164 C C . ALA A 1 150 ? 12.339 1.457 -12.888 1.00 83.12 150 ALA A C 1
ATOM 1166 O O . ALA A 1 150 ? 11.875 0.601 -13.648 1.00 83.12 150 ALA A O 1
ATOM 1167 N N . PRO A 1 151 ? 12.083 1.404 -11.564 1.00 81.25 151 PRO A N 1
ATOM 1168 C CA . PRO A 1 151 ? 11.178 0.412 -11.003 1.00 81.25 151 PRO A CA 1
ATOM 1169 C C . PRO A 1 151 ? 9.758 0.636 -11.530 1.00 81.25 151 PRO A C 1
ATOM 1171 O O . PRO A 1 151 ? 9.316 1.783 -11.657 1.00 81.25 151 PRO A O 1
ATOM 1174 N N . SER A 1 152 ? 9.034 -0.450 -11.807 1.00 82.88 152 SER A N 1
ATOM 1175 C CA . SER A 1 152 ? 7.625 -0.352 -12.187 1.00 82.88 152 SER A CA 1
ATOM 1176 C C . SER A 1 152 ? 6.778 0.217 -11.058 1.00 82.88 152 SER A C 1
ATOM 1178 O O . SER A 1 152 ? 7.057 0.033 -9.868 1.00 82.88 152 SER A O 1
ATOM 1180 N N . TYR A 1 153 ? 5.742 0.933 -11.464 1.00 83.88 153 TYR A N 1
ATOM 1181 C CA . TYR A 1 153 ? 4.701 1.411 -10.581 1.00 83.88 153 TYR A CA 1
ATOM 1182 C C . TYR A 1 153 ? 3.625 0.331 -10.418 1.00 83.88 153 TYR A C 1
ATOM 1184 O O . TYR A 1 153 ? 3.098 -0.194 -11.404 1.00 83.88 153 TYR A O 1
ATOM 1192 N N . TYR A 1 154 ? 3.326 -0.003 -9.162 1.00 83.56 154 TYR A N 1
ATOM 1193 C CA . TYR A 1 154 ? 2.325 -0.995 -8.786 1.00 83.56 154 TYR A CA 1
ATOM 1194 C C . TYR A 1 154 ? 1.206 -0.307 -8.012 1.00 83.56 154 TYR A C 1
ATOM 1196 O O . TYR A 1 154 ? 1.336 -0.063 -6.815 1.00 83.56 154 TYR A O 1
ATOM 1204 N N . HIS A 1 155 ? 0.111 -0.009 -8.704 1.00 87.44 155 HIS A N 1
ATOM 1205 C CA . HIS A 1 155 ? -1.072 0.575 -8.076 1.00 87.44 155 HIS A CA 1
ATOM 1206 C C . HIS A 1 155 ? -1.783 -0.430 -7.156 1.00 87.44 155 HIS A C 1
ATOM 1208 O O . HIS A 1 155 ? -2.248 -0.075 -6.078 1.00 87.44 155 HIS A O 1
ATOM 1214 N N . SER A 1 156 ? -1.835 -1.705 -7.552 1.00 88.31 156 SER A N 1
ATOM 1215 C CA . SER A 1 156 ? -2.432 -2.810 -6.793 1.00 88.31 156 SER A CA 1
ATOM 1216 C C . SER A 1 156 ? -1.786 -4.149 -7.171 1.00 88.31 156 SER A C 1
ATOM 1218 O O . SER A 1 156 ? -0.909 -4.215 -8.038 1.00 88.31 156 SER A O 1
ATOM 1220 N N . PHE A 1 157 ? -2.199 -5.226 -6.502 1.00 88.25 157 PHE A N 1
ATOM 1221 C CA . PHE A 1 157 ? -1.723 -6.587 -6.744 1.00 88.25 157 PHE A CA 1
ATOM 1222 C C . PHE A 1 157 ? -2.852 -7.608 -6.589 1.00 88.25 157 PHE A C 1
ATOM 1224 O O . PHE A 1 157 ? -3.897 -7.320 -6.004 1.00 88.25 157 PHE A O 1
ATOM 1231 N N . GLY A 1 158 ? -2.642 -8.808 -7.130 1.00 87.25 158 GLY A N 1
ATOM 1232 C CA . GLY A 1 158 ? -3.553 -9.936 -6.963 1.00 87.25 158 GLY A CA 1
ATOM 1233 C C . GLY A 1 158 ? -3.119 -10.842 -5.816 1.00 87.25 158 GLY A C 1
ATOM 1234 O O . GLY A 1 158 ? -1.927 -11.090 -5.636 1.00 87.25 158 GLY A O 1
ATOM 1235 N N . ILE A 1 159 ? -4.085 -11.386 -5.081 1.00 85.69 159 ILE A N 1
ATOM 1236 C CA . ILE A 1 159 ? -3.859 -12.452 -4.106 1.00 85.69 159 ILE A CA 1
ATOM 1237 C C . ILE A 1 159 ? -4.839 -13.598 -4.360 1.00 85.69 159 ILE A C 1
ATOM 1239 O O . ILE A 1 159 ? -5.987 -13.396 -4.748 1.00 85.69 159 ILE A O 1
ATOM 1243 N N . THR A 1 160 ? -4.359 -14.817 -4.168 1.00 84.12 160 THR A N 1
ATOM 1244 C CA . THR A 1 160 ? -5.146 -16.052 -4.140 1.00 84.12 160 THR A CA 1
ATOM 1245 C C . THR A 1 160 ? -4.792 -16.810 -2.865 1.00 84.12 160 THR A C 1
ATOM 1247 O O . THR A 1 160 ? -3.894 -16.397 -2.133 1.00 84.12 160 THR A O 1
ATOM 1250 N N . GLU A 1 161 ? -5.421 -17.961 -2.623 1.00 77.50 161 GLU A N 1
ATOM 1251 C CA . GLU A 1 161 ? -5.109 -18.787 -1.448 1.00 77.50 161 GLU A CA 1
ATOM 1252 C C . GLU A 1 161 ? -3.619 -19.145 -1.315 1.00 77.50 161 GLU A C 1
ATOM 1254 O O . GLU A 1 161 ? -3.134 -19.291 -0.197 1.00 77.50 161 GLU A O 1
ATOM 1259 N N . ASN A 1 162 ? -2.899 -19.277 -2.436 1.00 81.06 162 ASN A N 1
ATOM 1260 C CA . ASN A 1 162 ? -1.523 -19.787 -2.456 1.00 81.06 162 ASN A CA 1
ATOM 1261 C C . ASN A 1 162 ? -0.530 -18.873 -3.186 1.00 81.06 162 ASN A C 1
ATOM 1263 O O . ASN A 1 162 ? 0.649 -19.205 -3.276 1.00 81.06 162 ASN A O 1
ATOM 1267 N N . TYR A 1 163 ? -0.976 -17.749 -3.750 1.00 80.69 163 TYR A N 1
ATOM 1268 C CA . TYR A 1 163 ? -0.121 -16.902 -4.584 1.00 80.69 163 TYR A CA 1
ATOM 1269 C C . TYR A 1 163 ? -0.399 -15.422 -4.378 1.00 80.69 163 TYR A C 1
ATOM 1271 O O . TYR A 1 163 ? -1.557 -15.006 -4.374 1.00 80.69 163 TYR A O 1
ATOM 1279 N N . ILE A 1 164 ? 0.674 -14.636 -4.334 1.00 83.31 164 ILE A N 1
ATOM 1280 C CA . ILE A 1 164 ? 0.655 -13.197 -4.594 1.00 83.31 164 ILE A CA 1
ATOM 1281 C C . ILE A 1 164 ? 1.145 -12.969 -6.020 1.00 83.31 164 ILE A C 1
ATOM 1283 O O . ILE A 1 164 ? 2.173 -13.508 -6.437 1.00 83.31 164 ILE A O 1
ATOM 1287 N N . ILE A 1 165 ? 0.395 -12.173 -6.772 1.00 84.62 165 ILE A N 1
ATOM 1288 C CA . ILE A 1 165 ? 0.610 -11.910 -8.190 1.00 84.62 165 ILE A CA 1
ATOM 1289 C C . ILE A 1 165 ? 0.870 -10.416 -8.362 1.00 84.62 165 ILE A C 1
ATOM 1291 O O . ILE A 1 165 ? -0.010 -9.587 -8.124 1.00 84.62 165 ILE A O 1
ATOM 1295 N N . LEU A 1 166 ? 2.077 -10.081 -8.809 1.00 83.38 166 LEU A N 1
ATOM 1296 C CA . LEU A 1 166 ? 2.482 -8.727 -9.161 1.00 83.38 166 LEU A CA 1
ATOM 1297 C C . LEU A 1 166 ? 2.488 -8.586 -10.683 1.00 83.38 166 LEU A C 1
ATOM 1299 O O . LEU A 1 166 ? 3.118 -9.374 -11.395 1.00 83.38 166 LEU A O 1
ATOM 1303 N N . PHE A 1 167 ? 1.792 -7.568 -11.182 1.00 83.81 167 PHE A N 1
ATOM 1304 C CA . PHE A 1 167 ? 1.811 -7.213 -12.597 1.00 83.81 167 PHE A CA 1
ATOM 1305 C C . PHE A 1 167 ? 2.804 -6.074 -12.827 1.00 83.81 167 PHE A C 1
ATOM 1307 O O . PHE A 1 167 ? 2.559 -4.936 -12.431 1.00 83.81 167 PHE A O 1
ATOM 1314 N N . GLU A 1 168 ? 3.942 -6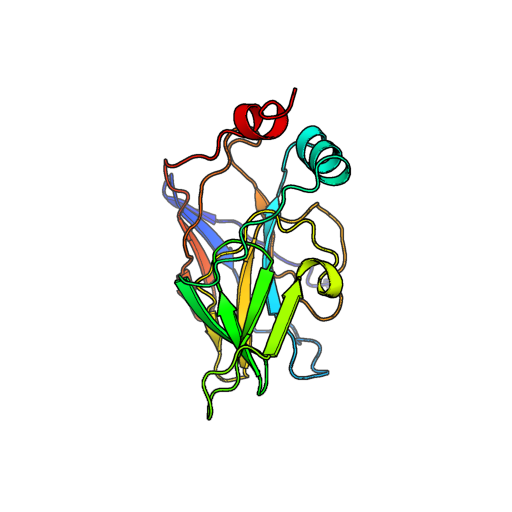.386 -13.443 1.00 81.00 168 GLU A N 1
ATOM 1315 C CA . GLU A 1 168 ? 4.991 -5.416 -13.741 1.00 81.00 168 GLU A CA 1
ATOM 1316 C C . GLU A 1 168 ? 4.576 -4.580 -14.959 1.00 81.00 168 GLU A C 1
ATOM 1318 O O . GLU A 1 168 ? 4.802 -4.947 -16.113 1.00 81.00 168 GLU A O 1
ATOM 1323 N N . SER A 1 169 ? 3.929 -3.445 -14.694 1.00 80.88 169 SER A N 1
ATOM 1324 C CA . SER A 1 169 ? 3.466 -2.534 -15.738 1.00 80.88 169 SER A CA 1
ATOM 1325 C C . SER A 1 169 ? 4.6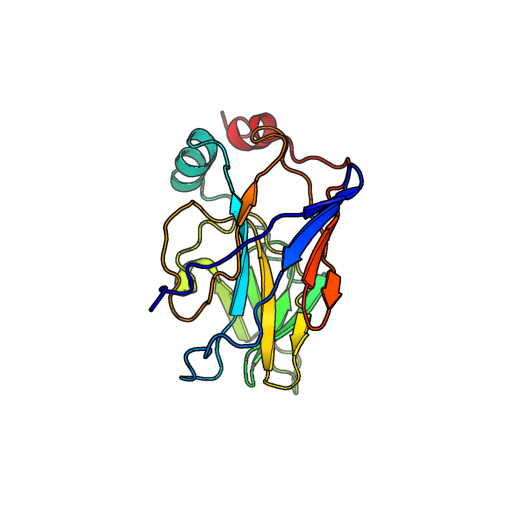43 -1.865 -16.481 1.00 80.88 169 SER A C 1
ATOM 1327 O O . SER A 1 169 ? 5.740 -1.702 -15.925 1.00 80.88 169 SER A O 1
ATOM 1329 N N . PRO A 1 170 ? 4.446 -1.434 -17.743 1.00 83.56 170 PRO A N 1
ATOM 1330 C CA . PRO A 1 170 ? 5.431 -0.626 -18.463 1.00 83.56 170 PRO A CA 1
ATOM 1331 C C . PRO A 1 170 ? 5.545 0.808 -17.914 1.00 83.56 170 PRO A C 1
ATOM 1333 O O . PRO A 1 170 ? 6.440 1.542 -18.330 1.00 83.56 170 PRO A O 1
ATOM 1336 N N . GLU A 1 171 ? 4.670 1.218 -16.991 1.00 84.06 171 GLU A N 1
ATOM 1337 C CA . GLU A 1 171 ? 4.757 2.504 -16.307 1.00 84.06 171 GLU A CA 1
ATOM 1338 C C . GLU A 1 171 ? 5.837 2.452 -15.223 1.00 84.06 171 GLU A C 1
ATOM 1340 O O . GLU A 1 171 ? 5.817 1.620 -14.313 1.00 84.06 171 GLU A O 1
ATOM 1345 N N . ARG A 1 172 ? 6.834 3.328 -15.356 1.00 84.38 172 ARG A N 1
ATOM 1346 C CA . ARG A 1 172 ? 8.096 3.232 -14.622 1.00 84.38 172 ARG A CA 1
ATOM 1347 C C . ARG A 1 172 ? 8.399 4.539 -13.913 1.00 84.38 172 ARG A C 1
ATOM 1349 O O . ARG A 1 172 ? 8.290 5.623 -14.488 1.00 84.38 172 ARG A O 1
ATOM 1356 N N . ILE A 1 173 ? 8.850 4.434 -12.671 1.00 81.31 173 ILE A N 1
ATOM 1357 C CA . ILE A 1 173 ? 9.243 5.581 -11.858 1.00 81.31 173 ILE A CA 1
ATOM 1358 C C . ILE A 1 173 ? 10.678 5.966 -12.218 1.00 81.31 173 ILE A C 1
ATOM 1360 O O . ILE A 1 173 ? 11.596 5.172 -12.059 1.00 81.31 173 ILE A O 1
ATOM 1364 N N . ASN A 1 174 ? 10.911 7.200 -12.668 1.00 85.25 174 ASN A N 1
ATOM 1365 C CA . ASN A 1 174 ? 12.263 7.663 -12.984 1.00 85.25 174 ASN A CA 1
ATOM 1366 C C . ASN A 1 174 ? 13.017 8.079 -11.709 1.00 85.25 174 ASN A C 1
ATOM 1368 O O . ASN A 1 174 ? 12.889 9.217 -11.246 1.00 85.25 174 ASN A O 1
ATOM 1372 N N . MET A 1 175 ? 13.843 7.178 -11.171 1.00 79.00 175 MET A N 1
ATOM 1373 C CA . MET A 1 175 ? 14.558 7.416 -9.912 1.00 79.00 175 MET A CA 1
ATOM 1374 C C . MET A 1 175 ? 15.579 8.545 -10.013 1.00 79.00 175 MET A C 1
ATOM 1376 O O . MET A 1 175 ? 15.727 9.315 -9.069 1.00 79.00 175 MET A O 1
ATOM 1380 N N . LYS A 1 176 ? 16.243 8.703 -11.166 1.00 81.19 176 LYS A N 1
ATOM 1381 C CA . LYS A 1 176 ? 17.192 9.808 -11.388 1.00 81.19 176 LYS A CA 1
ATOM 1382 C C . LYS A 1 176 ? 16.484 11.151 -11.237 1.00 81.19 176 LYS A C 1
ATOM 1384 O O . LYS A 1 176 ? 16.972 12.029 -10.539 1.00 81.19 176 LYS A O 1
ATOM 1389 N N . LYS A 1 177 ? 15.301 11.289 -11.840 1.00 81.31 177 LYS A N 1
ATOM 1390 C CA . LYS A 1 177 ? 14.503 12.517 -11.751 1.00 81.31 177 LYS A CA 1
ATOM 1391 C C . LYS A 1 177 ? 14.007 12.801 -10.334 1.00 81.31 177 LYS A C 1
ATOM 1393 O O . LYS A 1 177 ? 13.777 13.965 -10.038 1.00 81.31 177 LYS A O 1
ATOM 1398 N N . ILE A 1 178 ? 13.793 11.782 -9.500 1.00 77.19 178 ILE A N 1
ATOM 1399 C CA . ILE A 1 178 ? 13.395 11.956 -8.093 1.00 77.19 178 ILE A CA 1
ATOM 1400 C C . ILE A 1 178 ? 14.600 12.389 -7.254 1.00 77.19 178 ILE A C 1
ATOM 1402 O O . ILE A 1 178 ? 14.539 13.434 -6.619 1.00 77.19 178 ILE A O 1
ATOM 1406 N N . ILE A 1 179 ? 15.713 11.650 -7.319 1.00 74.19 179 ILE A N 1
ATOM 1407 C CA . ILE A 1 179 ? 16.933 11.941 -6.542 1.00 74.19 179 ILE A CA 1
ATOM 1408 C C . ILE A 1 179 ? 17.474 13.335 -6.869 1.00 74.19 179 ILE A C 1
ATOM 1410 O O . ILE A 1 179 ? 17.782 14.111 -5.973 1.00 74.19 179 ILE A O 1
ATOM 1414 N N . PHE A 1 180 ? 17.573 13.664 -8.158 1.00 75.56 180 PHE A N 1
ATOM 1415 C CA . PHE A 1 180 ? 18.128 14.935 -8.622 1.00 75.56 180 PHE A CA 1
ATOM 1416 C C . PHE A 1 180 ? 17.064 16.030 -8.780 1.00 75.56 180 PHE A C 1
ATOM 1418 O O . PHE A 1 180 ? 17.339 17.051 -9.397 1.00 75.56 180 PHE A O 1
ATOM 1425 N N . ARG A 1 181 ? 15.838 15.851 -8.261 1.00 67.94 181 ARG A N 1
ATOM 1426 C CA . ARG A 1 181 ? 14.813 16.912 -8.316 1.00 67.94 181 ARG A CA 1
ATOM 1427 C C . ARG A 1 181 ? 15.204 18.136 -7.483 1.00 67.94 181 ARG A C 1
ATOM 1429 O O . ARG A 1 181 ? 14.739 19.232 -7.782 1.00 67.94 181 ARG A O 1
ATOM 1436 N N . TYR A 1 182 ? 16.012 17.921 -6.447 1.00 52.19 182 TYR A N 1
ATOM 1437 C CA . TYR A 1 182 ? 16.367 18.906 -5.425 1.00 52.19 182 TYR A CA 1
ATOM 1438 C C . TYR A 1 182 ? 17.847 19.321 -5.454 1.00 52.19 182 TYR A C 1
ATOM 1440 O O . TYR A 1 182 ? 18.294 20.004 -4.534 1.00 52.19 182 TYR A O 1
ATOM 1448 N N . VAL A 1 183 ? 18.594 18.917 -6.491 1.00 48.66 183 VAL A N 1
ATOM 1449 C CA . VAL A 1 183 ? 19.999 19.303 -6.725 1.00 48.66 183 VAL A CA 1
ATOM 1450 C C . VAL A 1 183 ? 20.081 20.306 -7.865 1.00 48.66 183 VAL A C 1
ATOM 1452 O O . VAL A 1 183 ? 19.379 20.089 -8.878 1.00 48.66 183 VAL A O 1
#

Radius of gyration: 16.9 Å; chains: 1; bounding box: 41×53×39 Å

pLDDT: mean 70.75, std 16.87, range [24.59, 97.12]

InterPro domains:
  IPR004294 Carotenoid oxygenase [PF03055] (53-177)
  IPR004294 Carotenoid oxygenase [PTHR10543] (50-178)

Foldseek 3Di:
DDDPDDPQPFDDPDPFKTKGWFDPPDPDPDDDQFAEEEEAAEDAPPLLVVLCVVDPPPDDQPLPDAWDDRPNWIWRHDQAQWIFTADPVPRDTDDIDRVCVQFVFPFRTWASDWDADPSNHIYTYTHGYPDDDTHSYHYRYYHYAPDNQWGADFNDWDDDPTMTMGGRDPHTDRNVCVSPVPD

Organism: Ancylostoma caninum (NCBI:txid29170)

Secondary structure (DSSP, 8-state):
----------EEEETTEEEEE--TTS-----SS--EEEEEEE---HHHHHHHHH----------SEEEEETTEEEEE-SSSEEEEE-TTT--EEEEEEHHHHH----S-B-S--EE-TT--EEEEEE--TTPPPTTEEEEEEEE-S-TTSPBP-S--EE-SSEEEEE--S-B--HHHHHGGG-

Sequence (183 aa):
MRNPSMVISQFKAAELTQTIYLDKYRPRVAAAPQTSIAVALDHINELYQLASYFHSDKCIDNCSVAFTTVGDAVYALTESPLLARIDIDTLDYLEKVDIRDHLKLSLHTYSAHCHSDAEGNLYNIGKAPSGHSLENTELLGMVAVTDSWAPSYYHSFGITENYIILFESPERINMKKIIFRYV